Protein AF-A0A356L8B5-F1 (afdb_monomer)

Sequence (126 aa):
MQNCFIRARKGSYLLAAWRQMILNFWTREPREFDYFMHQLMFKSLVEHDPVAKKYFDAMPHIDQAPTHALWWSVANEPYTKKLFKEYTSGAFFQKTTYNSPWAKNPIPGSIADEMINHMYKTKTKK

Radius of gyration: 19.35 Å; Cα contacts (8 Å, |Δi|>4): 105; chains: 1; bounding box: 39×33×52 Å

Structure (mmCIF, N/CA/C/O backbone):
data_AF-A0A356L8B5-F1
#
_entry.id   AF-A0A356L8B5-F1
#
loop_
_atom_site.group_PDB
_atom_site.id
_atom_site.type_symbol
_atom_site.label_atom_id
_atom_site.label_alt_id
_atom_site.label_comp_id
_atom_site.label_asym_id
_atom_site.label_entity_id
_atom_site.label_seq_id
_atom_site.pdbx_PDB_ins_code
_atom_site.Cartn_x
_atom_site.Cartn_y
_atom_site.Cartn_z
_atom_site.occupancy
_atom_site.B_iso_or_equiv
_atom_site.auth_seq_id
_atom_site.auth_comp_id
_atom_site.auth_asym_id
_atom_site.auth_atom_id
_atom_site.pdbx_PDB_model_num
ATOM 1 N N . MET A 1 1 ? 0.488 -7.498 11.379 1.00 68.19 1 MET A N 1
ATOM 2 C CA . MET A 1 1 ? -0.628 -6.628 10.950 1.00 68.19 1 MET A CA 1
ATOM 3 C C . MET A 1 1 ? -0.029 -5.357 10.367 1.00 68.19 1 MET A C 1
ATOM 5 O O . MET A 1 1 ? 0.715 -4.699 11.077 1.00 68.19 1 MET A O 1
ATOM 9 N N . GLN A 1 2 ? -0.272 -5.052 9.089 1.00 65.69 2 GLN A N 1
ATOM 10 C CA . GLN A 1 2 ? 0.140 -3.785 8.468 1.00 65.69 2 GLN A CA 1
ATOM 11 C C . GLN A 1 2 ? -1.112 -2.970 8.141 1.00 65.69 2 GLN A C 1
ATOM 13 O O . GLN A 1 2 ? -2.066 -3.509 7.590 1.00 65.69 2 GLN A O 1
ATOM 18 N N . ASN A 1 3 ? -1.105 -1.682 8.475 1.00 66.81 3 ASN A N 1
ATOM 19 C CA . ASN A 1 3 ? -2.213 -0.745 8.253 1.00 66.81 3 ASN A CA 1
ATOM 20 C C . ASN A 1 3 ? -1.867 0.342 7.225 1.00 66.81 3 ASN A C 1
ATOM 22 O O . ASN A 1 3 ? -2.574 1.340 7.121 1.00 66.81 3 ASN A O 1
ATOM 26 N N . CYS A 1 4 ? -0.794 0.143 6.452 1.00 67.88 4 CYS A N 1
ATOM 27 C CA . CYS A 1 4 ? -0.339 1.094 5.439 1.00 67.88 4 CYS A CA 1
ATOM 28 C C . CYS A 1 4 ? -1.426 1.405 4.397 1.00 67.88 4 CYS A C 1
ATOM 30 O O . CYS A 1 4 ? -1.401 2.470 3.792 1.00 67.88 4 CYS A O 1
ATOM 32 N N . PHE A 1 5 ? -2.390 0.492 4.212 1.00 70.19 5 PHE A N 1
ATOM 33 C CA . PHE A 1 5 ? -3.559 0.695 3.365 1.00 70.19 5 PHE A CA 1
ATOM 34 C C . PHE A 1 5 ? -4.799 0.105 4.029 1.00 70.19 5 PHE A C 1
ATOM 36 O O . PHE A 1 5 ? -4.908 -1.106 4.203 1.00 70.19 5 PHE A O 1
ATOM 43 N N . ILE A 1 6 ? -5.754 0.966 4.371 1.00 72.69 6 ILE A N 1
ATOM 44 C CA . ILE A 1 6 ? -7.086 0.565 4.821 1.00 72.69 6 ILE A CA 1
ATOM 45 C C . ILE A 1 6 ? -8.098 1.239 3.904 1.00 72.69 6 ILE A C 1
ATOM 47 O O . ILE A 1 6 ? -8.212 2.464 3.875 1.00 72.69 6 ILE A O 1
ATOM 51 N N . ARG A 1 7 ? -8.860 0.436 3.157 1.00 74.56 7 ARG A N 1
ATOM 52 C CA . ARG A 1 7 ? -10.034 0.926 2.432 1.00 74.56 7 ARG A CA 1
ATOM 53 C C . ARG A 1 7 ? -11.234 0.892 3.369 1.00 74.56 7 ARG A C 1
ATOM 55 O O . ARG A 1 7 ? -11.564 -0.154 3.914 1.00 74.56 7 ARG A O 1
ATOM 62 N N . ALA A 1 8 ? -11.918 2.019 3.514 1.00 81.06 8 ALA A N 1
ATOM 63 C CA . ALA A 1 8 ? -13.095 2.130 4.365 1.00 81.06 8 ALA A CA 1
ATOM 64 C C . ALA A 1 8 ? -14.148 3.058 3.752 1.00 8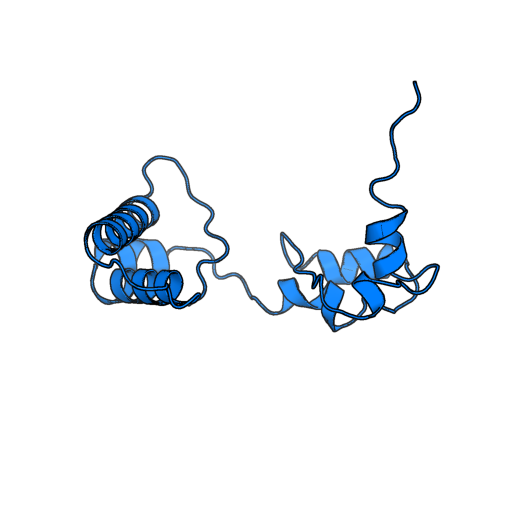1.06 8 ALA A C 1
ATOM 66 O O . ALA A 1 8 ? -13.891 3.765 2.778 1.00 81.06 8 ALA A O 1
ATOM 67 N N . ARG A 1 9 ? -15.345 3.059 4.344 1.00 84.31 9 ARG A N 1
ATOM 68 C CA . ARG A 1 9 ? -16.423 4.010 4.045 1.00 84.31 9 ARG A CA 1
ATOM 69 C C . ARG A 1 9 ? -16.625 4.958 5.229 1.00 84.31 9 ARG A C 1
ATOM 71 O O . ARG A 1 9 ? -16.188 4.667 6.346 1.00 84.31 9 ARG A O 1
ATOM 78 N N . LYS A 1 10 ? -17.315 6.078 4.991 1.00 88.06 10 LYS A N 1
ATOM 79 C CA . LYS A 1 10 ? -17.782 6.968 6.065 1.00 88.06 10 LYS A CA 1
ATOM 80 C C . LYS A 1 10 ? -18.565 6.145 7.097 1.00 88.06 10 LYS A C 1
ATOM 82 O O . LYS A 1 10 ? -19.395 5.327 6.716 1.00 88.06 10 LYS A O 1
ATOM 87 N N . GLY A 1 11 ? -18.272 6.356 8.380 1.00 88.25 11 GLY A N 1
ATOM 88 C CA . GLY A 1 11 ? -18.866 5.584 9.476 1.00 88.25 11 GLY A CA 1
ATOM 89 C C . GLY A 1 11 ? -18.138 4.279 9.821 1.00 88.25 11 GLY A C 1
ATOM 90 O O . GLY A 1 11 ? -18.630 3.530 10.656 1.00 88.25 11 GLY A O 1
ATOM 91 N N . SER A 1 12 ? -16.972 3.992 9.224 1.00 91.38 12 SER A N 1
ATOM 92 C CA . SER A 1 12 ? -16.140 2.855 9.645 1.00 91.38 12 SER A CA 1
ATOM 93 C C . SER A 1 12 ? -15.697 3.011 11.098 1.00 91.38 12 SER A C 1
ATOM 95 O O . SER A 1 12 ? -14.889 3.886 11.418 1.00 91.38 12 SER A O 1
ATOM 97 N N . TYR A 1 13 ? -16.208 2.130 11.958 1.00 93.62 13 TYR A N 1
ATOM 98 C CA . TYR A 1 13 ? -15.852 2.088 13.372 1.00 93.62 13 TYR A CA 1
ATOM 99 C C . TYR A 1 13 ? -14.346 1.897 13.564 1.00 93.62 13 TYR A C 1
ATOM 101 O O . TYR A 1 13 ? -13.707 2.676 14.264 1.00 93.62 13 TYR A O 1
ATOM 109 N N . LEU A 1 14 ? -13.771 0.907 12.874 1.00 91.56 14 LEU A N 1
ATOM 110 C CA . LEU A 1 14 ? -12.364 0.538 13.001 1.00 91.56 14 LEU A CA 1
ATOM 111 C C . LEU A 1 14 ? -11.424 1.717 12.698 1.00 91.56 14 LEU A C 1
ATOM 113 O O . LEU A 1 14 ? -10.492 1.973 13.456 1.00 91.56 14 LEU A O 1
ATOM 117 N N . LEU A 1 15 ? -11.695 2.482 11.631 1.00 91.69 15 LEU A N 1
ATOM 118 C CA . LEU A 1 15 ? -10.905 3.681 11.326 1.00 91.69 15 LEU A CA 1
ATOM 119 C C . LEU A 1 15 ? -11.145 4.816 12.322 1.00 91.69 15 LEU A C 1
ATOM 121 O O . LEU A 1 15 ? -10.201 5.528 12.656 1.00 91.69 15 LEU A O 1
ATOM 125 N N . ALA A 1 16 ? -12.384 5.015 12.774 1.00 93.81 16 ALA A N 1
ATOM 126 C CA . ALA A 1 16 ? -12.700 6.071 13.731 1.00 93.81 16 ALA A CA 1
ATOM 127 C C . ALA A 1 16 ? -11.999 5.831 15.077 1.00 93.81 16 ALA A C 1
ATOM 129 O O . ALA A 1 16 ? -11.354 6.741 15.599 1.00 93.81 16 ALA A O 1
ATOM 130 N N . ALA A 1 17 ? -12.060 4.600 15.588 1.00 95.00 17 ALA A N 1
ATOM 131 C CA . ALA A 1 17 ? -11.400 4.192 16.821 1.00 95.00 17 ALA A CA 1
ATOM 132 C C . ALA A 1 17 ? -9.872 4.291 16.703 1.00 95.00 17 ALA A C 1
ATOM 134 O O . ALA A 1 17 ? -9.223 4.886 17.563 1.00 95.00 17 ALA A O 1
ATOM 135 N N . TRP A 1 18 ? -9.292 3.816 15.594 1.00 93.69 18 TRP A N 1
ATOM 136 C CA . TRP A 1 18 ? -7.849 3.927 15.368 1.00 93.69 18 TRP A CA 1
ATOM 137 C C . TRP A 1 18 ? -7.383 5.382 15.265 1.00 93.69 18 TRP A C 1
ATOM 139 O O . TRP A 1 18 ? -6.398 5.764 15.898 1.00 93.69 18 TRP A O 1
ATOM 149 N N . ARG A 1 19 ? -8.126 6.229 14.540 1.00 92.06 19 ARG A N 1
ATOM 150 C CA . ARG A 1 19 ? -7.864 7.673 14.477 1.00 92.06 19 ARG A CA 1
ATOM 151 C C . ARG A 1 19 ? -7.914 8.304 15.865 1.00 92.06 19 ARG A C 1
ATOM 153 O O . ARG A 1 19 ? -7.039 9.099 16.191 1.00 92.06 19 ARG A O 1
ATOM 160 N N . GLN A 1 20 ? -8.920 7.973 16.674 1.00 94.06 20 GLN A N 1
ATOM 161 C CA . GLN A 1 20 ? -9.033 8.509 18.029 1.00 94.06 20 GLN A CA 1
ATOM 162 C C . GLN A 1 20 ? -7.850 8.078 18.902 1.00 94.06 20 GLN A C 1
ATOM 164 O O . GLN A 1 20 ? -7.312 8.900 19.638 1.00 94.06 20 GLN A O 1
ATOM 169 N N . MET A 1 21 ? -7.406 6.826 18.783 1.00 93.12 21 MET A N 1
ATOM 170 C CA . MET A 1 21 ? -6.235 6.318 19.498 1.00 93.12 21 MET A CA 1
ATOM 171 C C . MET A 1 21 ? -4.958 7.073 19.111 1.00 93.12 21 MET A C 1
ATOM 173 O O . MET A 1 21 ? -4.234 7.524 19.994 1.00 93.12 21 MET A O 1
ATOM 177 N N . ILE A 1 22 ? -4.731 7.292 17.810 1.00 90.75 22 ILE A N 1
ATOM 178 C CA . ILE A 1 22 ? -3.609 8.099 17.309 1.00 90.75 22 ILE A CA 1
ATOM 179 C C . ILE A 1 22 ? -3.660 9.520 17.889 1.00 90.75 22 ILE A C 1
ATOM 181 O O . ILE A 1 22 ? -2.661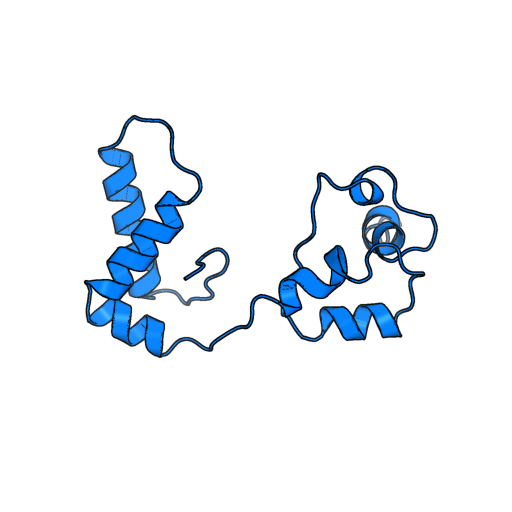 10.013 18.402 1.00 90.75 22 ILE A O 1
ATOM 185 N N . LEU A 1 23 ? -4.818 10.185 17.847 1.00 91.31 23 LEU A N 1
ATOM 186 C CA . LEU A 1 23 ? -4.964 11.548 18.373 1.00 91.31 23 LEU A CA 1
ATOM 187 C C . LEU A 1 23 ? -4.756 11.618 19.894 1.00 91.31 23 LEU A C 1
ATOM 189 O O . LEU A 1 23 ? -4.113 12.541 20.393 1.00 91.31 23 LEU A O 1
ATOM 193 N N . ASN A 1 24 ? -5.259 10.633 20.637 1.00 91.12 24 ASN A N 1
ATOM 194 C CA . ASN A 1 24 ? -5.057 10.547 22.083 1.00 91.12 24 ASN A CA 1
ATOM 195 C C . ASN A 1 24 ? -3.581 10.336 22.437 1.00 91.12 24 ASN A C 1
ATOM 197 O O . ASN A 1 24 ? -3.108 10.889 23.424 1.00 91.12 24 ASN A O 1
ATOM 201 N N . PHE A 1 25 ? -2.860 9.553 21.635 1.00 88.25 25 PHE A N 1
ATOM 202 C CA . PHE A 1 25 ? -1.425 9.362 21.798 1.00 88.25 25 PHE A CA 1
ATOM 203 C C . PHE A 1 25 ? -0.672 10.680 21.573 1.00 88.25 25 PHE A C 1
ATOM 205 O O . PHE A 1 25 ? 0.039 11.139 22.460 1.00 88.25 25 PHE A O 1
ATOM 212 N N . TRP A 1 26 ? -0.911 11.357 20.447 1.00 84.38 26 TRP A N 1
ATOM 213 C CA . TRP A 1 26 ? -0.216 12.606 20.105 1.00 84.38 26 TRP A CA 1
ATOM 214 C C . TRP A 1 26 ? -0.507 13.779 21.036 1.00 84.38 26 TRP A C 1
ATOM 216 O O . TRP A 1 26 ? 0.335 14.651 21.208 1.00 84.38 26 TRP A O 1
ATOM 226 N N . THR A 1 27 ? -1.684 13.814 21.657 1.00 87.56 27 THR A N 1
ATOM 227 C CA . THR A 1 27 ? -1.994 14.846 22.658 1.00 87.56 27 THR A CA 1
ATOM 228 C C . THR A 1 27 ? -1.245 14.642 23.978 1.00 87.56 27 THR A C 1
ATOM 230 O O . THR A 1 27 ? -1.259 15.540 24.816 1.00 87.56 27 THR A O 1
ATOM 233 N N . ARG A 1 28 ? -0.610 13.480 24.190 1.00 85.62 28 ARG A N 1
ATOM 234 C CA . ARG A 1 28 ? -0.011 13.080 25.475 1.00 85.62 28 ARG A CA 1
ATOM 235 C C . ARG A 1 28 ? 1.458 12.663 25.390 1.00 85.62 28 ARG A C 1
ATOM 237 O O . ARG A 1 28 ? 2.116 12.641 26.423 1.00 85.62 28 ARG A O 1
ATOM 244 N N . GLU A 1 29 ? 1.966 12.335 24.204 1.00 83.69 29 GLU A N 1
ATOM 245 C CA . GLU A 1 29 ? 3.342 11.885 23.986 1.00 83.69 29 GLU A CA 1
ATOM 246 C C . GLU A 1 29 ? 4.141 12.940 23.201 1.00 83.69 29 GLU A C 1
ATOM 248 O O . GLU A 1 29 ? 3.960 13.062 21.988 1.00 83.69 29 GLU A O 1
ATOM 253 N N . PRO A 1 30 ? 5.013 13.717 23.870 1.00 77.25 30 PRO A N 1
ATOM 254 C CA . PRO A 1 30 ? 5.806 14.758 23.222 1.00 77.25 30 PRO A CA 1
ATOM 255 C C . PRO A 1 30 ? 7.100 14.244 22.562 1.00 77.25 30 PRO A C 1
ATOM 257 O O . PRO A 1 30 ? 7.815 15.042 21.958 1.00 77.25 30 PRO A O 1
ATOM 260 N N . ARG A 1 31 ? 7.457 12.958 22.705 1.00 78.06 31 ARG A N 1
ATOM 261 C CA . ARG A 1 31 ? 8.726 12.408 22.193 1.00 78.06 31 ARG A CA 1
ATOM 262 C C . ARG A 1 31 ? 8.676 12.041 20.710 1.00 78.06 31 ARG A C 1
ATOM 264 O O . ARG A 1 31 ? 7.612 11.860 20.120 1.00 78.06 31 ARG A O 1
ATOM 271 N N . GLU A 1 32 ? 9.870 11.894 20.128 1.00 65.56 32 GLU A N 1
ATOM 272 C CA . GLU A 1 32 ? 10.048 11.392 18.766 1.00 65.56 32 GLU A CA 1
ATOM 273 C C . GLU A 1 32 ? 9.375 10.028 18.573 1.00 65.56 32 GLU A C 1
ATOM 275 O O . GLU A 1 32 ? 9.407 9.139 19.427 1.00 65.56 32 GLU A O 1
ATOM 280 N N . PHE A 1 33 ? 8.725 9.899 17.423 1.00 71.38 33 PHE A N 1
ATOM 281 C CA . PHE A 1 33 ? 7.829 8.805 17.098 1.00 71.38 33 PHE A CA 1
ATOM 282 C C . PHE A 1 33 ? 8.598 7.638 16.487 1.00 71.38 33 PHE A C 1
ATOM 284 O O . PHE A 1 33 ? 9.222 7.788 15.435 1.00 71.38 33 PHE A O 1
ATOM 291 N N . ASP A 1 34 ? 8.485 6.452 17.089 1.00 74.56 34 ASP A N 1
ATOM 292 C CA . ASP A 1 34 ? 8.825 5.220 16.382 1.00 74.56 34 ASP A CA 1
ATOM 293 C C . ASP A 1 34 ? 7.902 5.107 15.165 1.00 74.56 34 ASP A C 1
ATOM 295 O O . ASP A 1 34 ? 6.674 5.079 15.302 1.00 74.56 34 ASP A O 1
ATOM 299 N N . TYR A 1 35 ? 8.496 5.035 13.973 1.00 73.12 35 TYR A N 1
ATOM 300 C CA . TYR A 1 35 ? 7.790 4.935 12.700 1.00 73.12 35 TYR A CA 1
ATOM 301 C C . TYR A 1 35 ? 6.670 3.883 12.727 1.00 73.12 35 TYR A C 1
ATOM 303 O O . TYR A 1 35 ? 5.614 4.103 12.133 1.00 73.12 35 TYR A O 1
ATOM 311 N N . PHE A 1 36 ? 6.841 2.775 13.455 1.00 83.56 36 PHE A N 1
ATOM 312 C CA . PHE A 1 36 ? 5.868 1.684 13.525 1.00 83.56 36 PHE A CA 1
ATOM 313 C C . PHE A 1 36 ? 4.801 1.836 14.614 1.00 83.56 36 PHE A C 1
ATOM 315 O O . PHE A 1 36 ? 3.882 1.017 14.685 1.00 83.56 36 PHE A O 1
ATOM 322 N N . MET A 1 37 ? 4.834 2.893 15.426 1.00 86.38 37 MET A N 1
ATOM 323 C CA . MET A 1 37 ? 3.898 3.065 16.541 1.00 86.38 37 MET A CA 1
ATOM 324 C C . MET A 1 37 ? 2.432 3.086 16.080 1.00 86.38 37 MET A C 1
ATOM 326 O O . MET A 1 37 ? 1.562 2.505 16.724 1.00 86.38 37 MET A O 1
ATOM 330 N N . HIS A 1 38 ? 2.135 3.650 14.905 1.00 85.81 38 HIS A N 1
ATOM 331 C CA . HIS A 1 38 ? 0.783 3.609 14.336 1.00 85.81 38 HIS A CA 1
ATOM 332 C C . HIS A 1 38 ? 0.296 2.181 14.029 1.00 85.81 38 HIS A C 1
ATOM 334 O O . HIS A 1 38 ? -0.900 1.911 14.156 1.00 85.81 38 HIS A O 1
ATOM 340 N N . GLN A 1 39 ? 1.194 1.265 13.645 1.00 88.94 39 GLN A N 1
ATOM 341 C CA . GLN A 1 39 ? 0.897 -0.159 13.430 1.00 88.94 39 GLN A CA 1
ATOM 342 C C . GLN A 1 39 ? 0.661 -0.883 14.750 1.00 88.94 39 GLN A C 1
ATOM 344 O O . GLN A 1 39 ? -0.284 -1.664 14.854 1.00 88.94 39 GLN A O 1
ATOM 349 N N . LEU A 1 40 ? 1.473 -0.585 15.76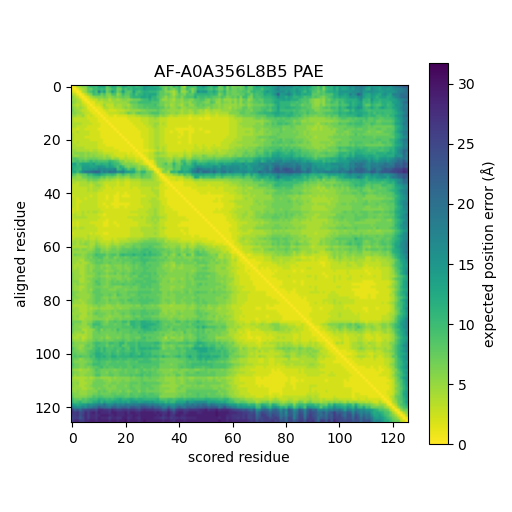6 1.00 90.69 40 LEU A N 1
ATOM 350 C CA . LEU A 1 40 ? 1.321 -1.153 17.104 1.00 90.69 40 LEU A CA 1
ATOM 351 C C . LEU A 1 40 ? 0.010 -0.709 17.759 1.00 90.69 40 LEU A C 1
ATOM 353 O O . LEU A 1 40 ? -0.708 -1.543 18.302 1.00 90.69 40 LEU A O 1
ATOM 357 N N . MET A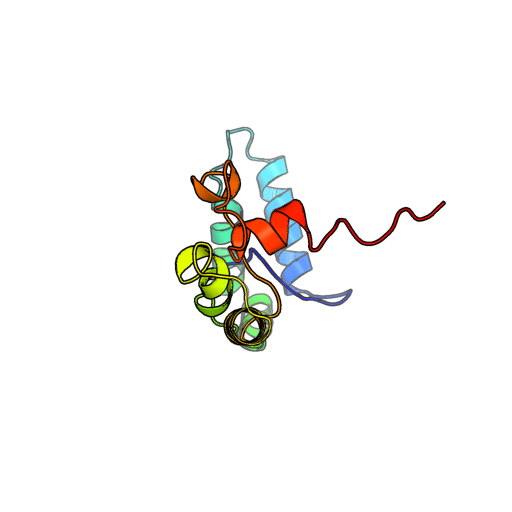 1 41 ? -0.358 0.568 17.628 1.00 91.38 41 MET A N 1
ATOM 358 C CA . MET A 1 41 ? -1.648 1.081 18.099 1.00 91.38 41 MET A CA 1
ATOM 359 C C . MET A 1 41 ? -2.823 0.396 17.397 1.00 91.38 41 MET A C 1
ATOM 361 O O . MET A 1 41 ? -3.776 -0.016 18.049 1.00 91.38 41 MET A O 1
ATOM 365 N N . PHE A 1 42 ? -2.752 0.216 16.076 1.00 93.06 42 PHE A N 1
ATOM 366 C CA . PHE A 1 42 ? -3.804 -0.489 15.342 1.00 93.06 42 PHE A CA 1
ATOM 367 C C . PHE A 1 42 ? -3.934 -1.954 15.774 1.00 93.06 42 PHE A C 1
ATOM 369 O O . PHE A 1 42 ? -5.044 -2.432 15.989 1.00 93.06 42 PHE A O 1
ATOM 376 N N . LYS A 1 43 ? -2.800 -2.644 15.955 1.00 93.69 43 LYS A N 1
ATOM 377 C CA . LYS A 1 43 ? -2.762 -4.010 16.485 1.00 93.69 43 LYS A CA 1
ATOM 378 C C . LYS A 1 43 ? -3.406 -4.077 17.870 1.00 93.69 43 LYS A C 1
ATOM 380 O O . LYS A 1 43 ? -4.307 -4.880 18.068 1.00 93.69 43 LYS A O 1
ATOM 385 N N . SER A 1 44 ? -2.997 -3.195 18.780 1.00 94.50 44 SER A N 1
ATOM 386 C CA . SER A 1 44 ? -3.539 -3.119 20.138 1.00 94.50 44 SER A CA 1
ATOM 387 C C . SER A 1 44 ? -5.052 -2.870 20.136 1.00 94.50 44 SER A C 1
ATOM 389 O O . SER A 1 44 ? -5.785 -3.568 20.830 1.00 94.50 44 SER A O 1
ATOM 391 N N . LEU A 1 45 ? -5.545 -1.958 19.292 1.00 95.69 45 LEU A N 1
ATOM 392 C CA . LEU A 1 45 ? -6.981 -1.736 19.124 1.00 95.69 45 LEU A CA 1
ATOM 393 C C . LEU A 1 45 ? -7.705 -3.017 18.687 1.00 95.69 45 LEU A C 1
ATOM 395 O O . LEU A 1 45 ? -8.695 -3.398 19.298 1.00 95.69 45 LEU A O 1
ATOM 399 N N . VAL A 1 46 ? -7.219 -3.696 17.647 1.00 95.19 46 VAL A N 1
ATOM 400 C CA . VAL A 1 46 ? -7.853 -4.922 17.134 1.00 95.19 46 VAL A CA 1
ATOM 401 C C . VAL A 1 46 ? -7.792 -6.072 18.147 1.00 95.19 46 VAL A C 1
ATOM 403 O O . VAL A 1 46 ? -8.702 -6.893 18.186 1.00 95.19 46 VAL A O 1
ATOM 406 N N . GLU A 1 47 ? -6.746 -6.152 18.968 1.00 96.50 47 GLU A N 1
ATOM 407 C CA . GLU A 1 47 ? -6.586 -7.215 19.968 1.00 96.50 47 GLU A CA 1
ATOM 408 C C . GLU A 1 47 ? -7.448 -7.003 21.221 1.00 96.50 47 GLU A C 1
ATOM 410 O O . GLU A 1 47 ? -7.838 -7.984 21.856 1.00 96.50 47 GLU A O 1
ATOM 415 N N . HIS A 1 48 ? -7.775 -5.754 21.567 1.00 96.81 48 HIS A N 1
ATOM 416 C CA . HIS A 1 48 ? -8.438 -5.422 22.834 1.00 96.81 48 HIS A CA 1
ATOM 417 C C . HIS A 1 48 ? -9.841 -4.811 22.701 1.00 96.81 48 HIS A C 1
ATOM 419 O O . HIS A 1 48 ? -10.556 -4.737 23.698 1.00 96.81 48 HIS A O 1
ATOM 425 N N . ASP A 1 49 ? -10.268 -4.411 21.502 1.00 97.38 49 ASP A N 1
ATOM 426 C CA . ASP A 1 49 ? -11.622 -3.922 21.237 1.00 97.38 49 ASP A CA 1
ATOM 427 C C . ASP A 1 49 ? -12.420 -4.970 20.433 1.00 97.38 49 ASP A C 1
ATOM 429 O O . ASP A 1 49 ? -12.136 -5.201 19.252 1.00 97.38 49 ASP A O 1
ATOM 433 N N . PRO A 1 50 ? -13.445 -5.613 21.032 1.00 96.75 50 PRO A N 1
ATOM 434 C CA . PRO A 1 50 ? -14.227 -6.651 20.360 1.00 96.75 50 PRO A CA 1
ATOM 435 C C . PRO A 1 50 ? -14.939 -6.175 19.088 1.00 96.75 50 PRO A C 1
ATOM 437 O O . PRO A 1 50 ? -15.129 -6.953 18.149 1.00 96.75 50 PRO A O 1
ATOM 440 N N . VAL A 1 51 ? -15.340 -4.902 19.033 1.00 96.06 51 VAL A N 1
ATOM 441 C CA . VAL A 1 51 ? -16.013 -4.320 17.868 1.00 96.06 51 VAL A CA 1
ATOM 442 C C . VAL A 1 51 ? -14.993 -4.085 16.758 1.00 96.06 51 VAL A C 1
ATOM 444 O O . VAL A 1 51 ? -15.249 -4.438 15.604 1.00 96.06 51 VAL A O 1
ATOM 447 N N . ALA A 1 52 ? -13.815 -3.556 17.098 1.00 95.06 52 ALA A N 1
ATOM 448 C CA . ALA A 1 52 ? -12.710 -3.411 16.157 1.00 95.06 52 ALA A CA 1
ATOM 449 C C . ALA A 1 52 ? -12.274 -4.770 15.595 1.00 95.06 52 ALA A C 1
ATOM 451 O O . ALA A 1 52 ? -12.150 -4.905 14.376 1.00 95.06 52 ALA A O 1
ATOM 452 N N . LYS A 1 53 ? -12.132 -5.786 16.459 1.00 95.50 53 LYS A N 1
ATOM 453 C CA . LYS A 1 53 ? -11.806 -7.161 16.068 1.00 95.50 53 LYS A CA 1
ATOM 454 C C . LYS A 1 53 ? -12.802 -7.721 15.062 1.00 95.50 53 LYS A C 1
ATOM 456 O O . LYS A 1 53 ? -12.401 -8.164 13.991 1.00 95.50 53 LYS A O 1
ATOM 461 N N . LYS A 1 54 ? -14.099 -7.636 15.372 1.00 95.31 54 LYS A N 1
ATOM 462 C CA . LYS A 1 54 ? -15.173 -8.101 14.484 1.00 95.31 54 LYS A CA 1
ATOM 463 C C . LYS A 1 54 ? -15.059 -7.491 13.086 1.00 95.31 54 LYS A C 1
ATOM 465 O O . LYS A 1 54 ? -15.214 -8.197 12.094 1.00 95.31 54 LYS A O 1
ATOM 470 N N . TYR A 1 55 ? -14.825 -6.181 12.998 1.00 92.38 55 TYR A N 1
ATOM 471 C CA . TYR A 1 55 ? -14.711 -5.513 11.701 1.00 92.38 55 TYR A CA 1
ATOM 472 C C . TYR A 1 55 ? -13.411 -5.845 10.978 1.00 92.38 55 TYR A C 1
ATOM 474 O O . TYR A 1 55 ? -13.439 -5.980 9.759 1.00 92.38 55 TYR A O 1
ATOM 482 N N . PHE A 1 56 ? -12.301 -5.984 11.702 1.00 91.69 56 PHE A N 1
ATOM 483 C CA . PHE A 1 56 ? -11.021 -6.372 11.121 1.00 91.69 56 PHE A CA 1
ATOM 484 C C . PHE A 1 56 ? -11.069 -7.793 10.547 1.00 91.69 56 PHE A C 1
ATOM 486 O O . PHE A 1 56 ? -10.675 -7.993 9.402 1.00 91.69 56 PHE A O 1
ATOM 493 N N . ASP A 1 57 ? -11.630 -8.752 11.287 1.00 91.56 57 ASP A N 1
ATOM 494 C CA . ASP A 1 57 ? -11.766 -10.146 10.846 1.00 91.56 57 ASP A CA 1
ATOM 495 C C . ASP A 1 57 ? -12.683 -10.281 9.610 1.00 91.56 57 ASP A C 1
ATOM 497 O O . ASP A 1 57 ? -12.547 -11.220 8.829 1.00 91.56 57 ASP A O 1
ATOM 501 N N . ALA A 1 58 ? -13.600 -9.329 9.400 1.00 90.00 58 ALA A N 1
ATOM 502 C CA . ALA A 1 58 ? -14.467 -9.269 8.222 1.00 90.00 58 ALA A CA 1
ATOM 503 C C . ALA A 1 58 ? -13.818 -8.584 6.999 1.00 90.00 58 ALA A C 1
ATOM 505 O O . ALA A 1 58 ? -14.424 -8.549 5.923 1.00 90.00 58 ALA A O 1
ATOM 506 N N . MET A 1 59 ? -12.624 -7.994 7.137 1.00 86.12 59 MET A N 1
ATOM 507 C CA . MET A 1 59 ? -11.930 -7.371 6.010 1.00 86.12 59 MET A CA 1
ATOM 508 C C . MET A 1 59 ? -11.377 -8.440 5.056 1.00 86.12 59 MET A C 1
ATOM 510 O O . MET A 1 59 ? -10.825 -9.441 5.512 1.00 86.12 59 MET A O 1
ATOM 514 N N . PRO A 1 60 ? -11.443 -8.221 3.729 1.00 83.81 60 PRO A N 1
ATOM 515 C CA . PRO A 1 60 ? -10.759 -9.086 2.780 1.00 83.81 60 PRO A CA 1
ATOM 516 C C . PRO A 1 60 ? -9.265 -9.152 3.093 1.00 83.81 60 PRO A C 1
ATOM 518 O O . PRO A 1 60 ? -8.605 -8.116 3.231 1.00 83.81 60 PRO A O 1
ATOM 521 N N . HIS A 1 61 ? -8.734 -10.368 3.176 1.00 81.88 61 HIS A N 1
ATOM 522 C CA . HIS A 1 61 ? -7.298 -10.569 3.264 1.00 81.88 61 HIS A CA 1
ATOM 523 C C . HIS A 1 61 ? -6.640 -10.141 1.948 1.00 81.88 61 HIS A C 1
ATOM 525 O O . HIS A 1 61 ? -7.124 -10.480 0.868 1.00 81.88 61 HIS A O 1
ATOM 531 N N . ILE A 1 62 ? -5.548 -9.382 2.041 1.00 78.31 62 ILE A N 1
ATOM 532 C CA . ILE A 1 62 ? -4.749 -8.969 0.887 1.00 78.31 62 ILE A CA 1
ATOM 533 C C . ILE A 1 62 ? -3.301 -9.341 1.168 1.00 78.31 62 ILE A C 1
ATOM 535 O O . ILE A 1 62 ? -2.698 -8.837 2.1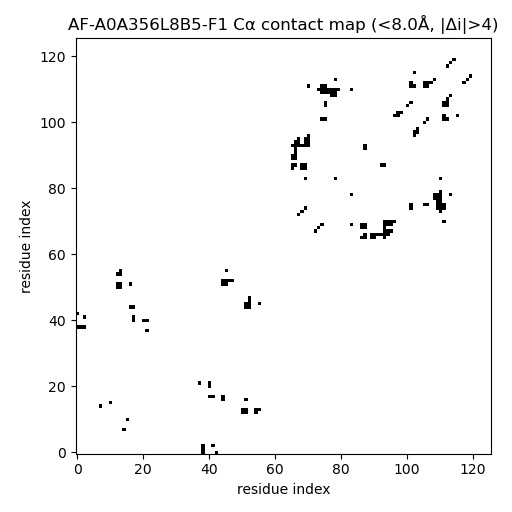22 1.00 78.31 62 ILE A O 1
ATOM 539 N N . ASP A 1 63 ? -2.746 -10.188 0.305 1.00 81.88 63 ASP A N 1
ATOM 540 C CA . ASP A 1 63 ? -1.349 -10.583 0.378 1.00 81.88 63 ASP A CA 1
ATOM 541 C C . ASP A 1 63 ? -0.423 -9.397 0.107 1.00 81.88 63 ASP A C 1
ATOM 543 O O . ASP A 1 63 ? -0.607 -8.611 -0.825 1.00 81.88 63 ASP A O 1
ATOM 547 N N . GLN A 1 64 ? 0.623 -9.281 0.923 1.00 80.31 64 GLN A N 1
ATOM 548 C CA . GLN A 1 64 ? 1.614 -8.215 0.772 1.00 80.31 64 GLN A CA 1
ATOM 549 C C . GLN A 1 64 ? 2.619 -8.515 -0.340 1.00 80.31 64 GLN A C 1
ATOM 551 O O . GLN A 1 64 ? 3.056 -7.586 -1.018 1.00 80.31 64 GLN A O 1
ATOM 556 N N . ALA A 1 65 ? 2.992 -9.783 -0.545 1.00 84.75 65 ALA A N 1
ATOM 557 C CA . ALA A 1 65 ? 4.039 -10.157 -1.499 1.00 84.75 65 ALA A CA 1
ATOM 558 C C . ALA A 1 65 ? 3.776 -9.635 -2.931 1.00 84.75 65 ALA A C 1
ATOM 560 O O . ALA A 1 65 ? 4.683 -9.021 -3.500 1.00 84.75 65 ALA A O 1
ATOM 561 N N . PRO A 1 66 ? 2.545 -9.721 -3.482 1.00 86.94 66 PRO A N 1
ATOM 562 C CA . PRO A 1 66 ? 2.233 -9.156 -4.796 1.00 86.94 66 PRO A CA 1
ATOM 563 C C . PRO A 1 66 ? 2.430 -7.637 -4.905 1.00 86.94 66 PRO A C 1
ATOM 565 O O . PRO A 1 66 ? 2.678 -7.141 -5.998 1.00 86.94 66 PRO A O 1
ATOM 568 N N . THR A 1 67 ? 2.361 -6.889 -3.795 1.00 87.75 67 THR A N 1
ATOM 569 C CA . THR A 1 67 ? 2.584 -5.427 -3.798 1.00 87.75 67 THR A CA 1
ATOM 570 C C . THR A 1 67 ? 4.060 -5.049 -3.946 1.00 87.75 67 THR A C 1
ATOM 572 O O . THR A 1 67 ? 4.362 -3.903 -4.258 1.00 87.75 67 THR A O 1
ATOM 575 N N . HIS A 1 68 ? 4.985 -5.982 -3.701 1.00 89.12 68 HIS A N 1
ATOM 576 C CA . HIS A 1 68 ? 6.432 -5.774 -3.827 1.00 89.12 68 HIS A CA 1
ATOM 577 C C . HIS A 1 68 ? 7.012 -6.409 -5.103 1.00 89.12 68 HIS A C 1
ATOM 579 O O . HIS A 1 68 ? 8.131 -6.089 -5.500 1.00 89.12 68 HIS A O 1
ATOM 585 N N . ALA A 1 69 ? 6.274 -7.303 -5.760 1.00 91.62 69 ALA A N 1
ATOM 586 C CA . ALA A 1 69 ? 6.802 -8.124 -6.845 1.00 91.62 69 ALA A CA 1
ATOM 587 C C . ALA A 1 69 ? 7.360 -7.285 -8.010 1.00 91.62 69 ALA A C 1
ATOM 589 O O . ALA A 1 69 ? 8.464 -7.546 -8.479 1.00 91.62 69 ALA A O 1
ATOM 590 N N . LEU A 1 70 ? 6.660 -6.227 -8.434 1.00 92.88 70 LEU A N 1
ATOM 591 C CA . LEU A 1 70 ? 7.114 -5.398 -9.555 1.00 92.88 70 LEU A CA 1
ATOM 592 C C . LEU A 1 70 ? 8.513 -4.807 -9.316 1.00 92.88 70 LEU A C 1
ATOM 594 O O . LEU A 1 70 ? 9.379 -4.879 -10.186 1.00 92.88 70 LEU A O 1
ATOM 598 N N . TRP A 1 71 ? 8.743 -4.226 -8.137 1.00 93.69 71 TRP A N 1
ATOM 599 C CA . TRP A 1 71 ? 9.964 -3.463 -7.890 1.00 93.69 71 TRP A CA 1
ATOM 600 C C . TRP A 1 71 ? 11.148 -4.320 -7.438 1.00 93.69 71 TRP A C 1
ATOM 602 O O . TRP A 1 71 ? 12.292 -4.016 -7.768 1.00 93.69 71 TRP A O 1
ATOM 612 N N . TRP A 1 72 ? 10.890 -5.385 -6.678 1.00 92.12 72 TRP A N 1
ATOM 613 C CA . TRP A 1 72 ? 11.952 -6.238 -6.139 1.00 92.12 72 TRP A CA 1
ATOM 614 C C . TRP A 1 72 ? 12.271 -7.449 -7.015 1.00 92.12 72 TRP A C 1
ATOM 616 O O . TRP A 1 72 ? 13.349 -8.014 -6.855 1.00 92.12 72 TRP A O 1
ATOM 626 N N . SER A 1 73 ? 11.384 -7.840 -7.935 1.00 93.12 73 SER A N 1
ATOM 627 C CA . SER A 1 73 ? 11.630 -8.987 -8.818 1.00 93.12 73 SER A CA 1
ATOM 628 C C . SER A 1 73 ? 12.032 -8.590 -10.233 1.00 93.12 73 SER A C 1
ATOM 630 O O . SER A 1 73 ? 12.866 -9.273 -10.812 1.00 93.12 73 SER A O 1
ATOM 632 N N . VAL A 1 74 ? 11.453 -7.523 -10.802 1.00 94.81 74 VAL A N 1
ATOM 633 C CA . VAL A 1 74 ? 11.573 -7.254 -12.251 1.00 94.81 74 VAL A CA 1
ATOM 634 C C . VAL A 1 74 ? 11.884 -5.801 -12.619 1.00 94.81 74 VAL A C 1
ATOM 636 O O . VAL A 1 74 ? 11.882 -5.462 -13.796 1.00 94.81 74 VAL A O 1
ATOM 639 N N . ALA A 1 75 ? 12.191 -4.920 -11.661 1.00 94.56 75 ALA A N 1
ATOM 640 C CA . ALA A 1 75 ? 12.410 -3.494 -11.949 1.00 94.56 75 ALA A CA 1
ATOM 641 C C . ALA A 1 75 ? 13.482 -3.226 -13.023 1.00 94.56 75 ALA A C 1
ATOM 643 O O . ALA A 1 75 ? 13.342 -2.287 -13.804 1.00 94.56 75 ALA A O 1
ATOM 644 N N . ASN A 1 76 ? 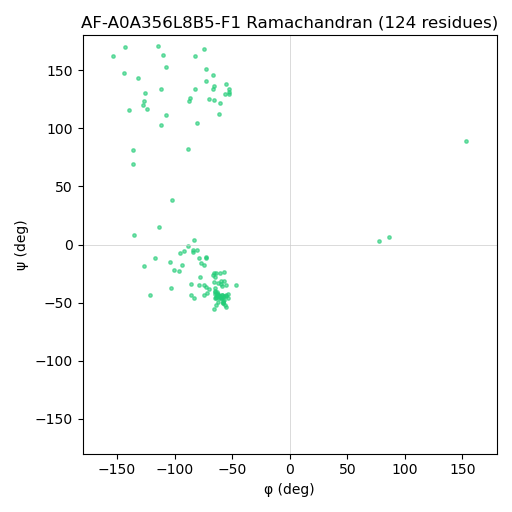14.528 -4.052 -13.067 1.00 95.38 76 ASN A N 1
ATOM 645 C CA . ASN A 1 76 ? 15.647 -3.911 -14.002 1.00 95.38 76 ASN A CA 1
ATOM 646 C C . ASN A 1 76 ? 15.462 -4.704 -15.300 1.00 95.38 76 ASN A C 1
ATOM 648 O O . ASN A 1 76 ? 16.289 -4.584 -16.201 1.00 95.38 76 ASN A O 1
ATOM 652 N N . GLU A 1 77 ? 14.402 -5.504 -15.403 1.00 96.81 77 GLU A N 1
ATOM 653 C CA . GLU A 1 77 ? 14.132 -6.301 -16.595 1.00 96.81 77 GLU A CA 1
ATOM 654 C C . GLU A 1 77 ? 13.661 -5.411 -17.751 1.00 96.81 77 GLU A C 1
ATOM 656 O O . GLU A 1 77 ? 13.018 -4.380 -17.507 1.00 96.81 77 GLU A O 1
ATOM 661 N N . PRO A 1 78 ? 13.926 -5.801 -19.013 1.00 97.31 78 PRO A N 1
ATOM 662 C CA . PRO A 1 78 ? 13.395 -5.108 -20.177 1.00 97.31 78 PRO A CA 1
ATOM 663 C C . PRO A 1 78 ? 11.876 -4.962 -20.099 1.00 97.31 78 PRO A C 1
ATOM 665 O O . PRO A 1 78 ? 11.138 -5.924 -19.856 1.00 97.31 78 PRO A O 1
ATOM 668 N N . TYR A 1 79 ? 11.388 -3.748 -20.337 1.00 96.94 79 TYR A N 1
ATOM 669 C CA . TYR A 1 79 ? 9.964 -3.485 -20.299 1.00 96.94 79 TYR A CA 1
ATOM 670 C C . TYR A 1 79 ? 9.252 -4.233 -21.424 1.00 96.94 79 TYR A C 1
ATOM 672 O O . TYR A 1 79 ? 9.496 -4.036 -22.615 1.00 96.94 79 TYR A O 1
ATOM 680 N N . THR A 1 80 ? 8.270 -5.039 -21.033 1.00 96.44 80 THR A N 1
ATOM 681 C CA . THR A 1 80 ? 7.218 -5.489 -21.936 1.00 96.44 80 THR A CA 1
ATOM 682 C C . THR A 1 80 ? 5.871 -5.284 -21.264 1.00 96.44 80 THR A C 1
ATOM 684 O O . THR A 1 80 ? 5.706 -5.525 -20.065 1.00 96.44 80 THR A O 1
ATOM 687 N N . LYS A 1 81 ? 4.858 -4.900 -22.047 1.00 94.12 81 LYS A N 1
ATOM 688 C CA . LYS A 1 81 ? 3.487 -4.738 -21.537 1.00 94.12 81 LYS A CA 1
ATOM 689 C C . LYS A 1 81 ? 2.955 -6.023 -20.887 1.00 94.12 81 LYS A C 1
ATOM 691 O O . LYS A 1 81 ? 2.161 -5.949 -19.952 1.00 94.12 81 LYS A O 1
ATOM 696 N N . LYS A 1 82 ? 3.389 -7.191 -21.378 1.00 96.38 82 LYS A N 1
ATOM 697 C CA . LYS A 1 82 ? 3.033 -8.502 -20.823 1.00 96.38 82 LYS A CA 1
ATOM 698 C C . LYS A 1 82 ? 3.616 -8.679 -19.419 1.00 96.38 82 LYS A C 1
ATOM 700 O O . LYS A 1 82 ? 2.839 -8.889 -18.494 1.00 96.38 82 LYS A O 1
ATOM 705 N N . LEU A 1 83 ? 4.933 -8.522 -19.267 1.00 94.81 83 LEU A N 1
ATOM 706 C CA . LEU A 1 83 ? 5.633 -8.677 -17.988 1.00 94.81 83 LEU A CA 1
ATOM 707 C C . LEU A 1 83 ? 5.135 -7.664 -16.952 1.00 94.81 83 LEU A C 1
ATOM 709 O O . LEU A 1 83 ? 4.813 -8.016 -15.822 1.00 94.81 83 LEU A O 1
ATOM 713 N N . PHE A 1 84 ? 4.973 -6.407 -17.365 1.00 94.31 84 PHE A N 1
ATOM 714 C CA . PHE A 1 84 ? 4.435 -5.372 -16.492 1.00 94.31 84 PHE A CA 1
ATOM 715 C C . PHE A 1 84 ? 3.027 -5.726 -15.993 1.00 94.31 84 PHE A C 1
ATOM 717 O O . PHE A 1 84 ? 2.741 -5.628 -14.801 1.00 94.31 84 PHE A O 1
ATOM 724 N N . LYS A 1 85 ? 2.136 -6.183 -16.884 1.00 93.62 85 LYS A N 1
ATOM 725 C CA . LYS A 1 85 ? 0.774 -6.585 -16.503 1.00 93.62 85 LYS A CA 1
ATOM 726 C C . LYS A 1 85 ? 0.772 -7.803 -15.581 1.00 93.62 85 LYS A C 1
ATOM 728 O O . LYS A 1 85 ? -0.003 -7.830 -14.633 1.00 93.62 85 LYS A O 1
ATOM 733 N N . GLU A 1 86 ? 1.621 -8.787 -15.847 1.00 94.62 86 GLU A N 1
ATOM 734 C CA . GLU A 1 86 ? 1.766 -9.985 -15.018 1.00 94.62 86 GLU A CA 1
ATOM 735 C C . GLU A 1 86 ? 2.074 -9.607 -13.564 1.00 94.62 86 GLU A C 1
ATOM 737 O O . GLU A 1 86 ? 1.290 -9.927 -12.669 1.00 94.62 86 GLU A O 1
ATOM 742 N N . TYR A 1 87 ? 3.114 -8.798 -13.350 1.00 92.81 87 TYR A N 1
ATOM 743 C CA . TYR A 1 87 ? 3.575 -8.408 -12.015 1.00 92.81 87 TYR A CA 1
ATOM 744 C C . TYR A 1 87 ? 2.717 -7.336 -11.333 1.00 92.81 87 TYR A C 1
ATOM 746 O O . TYR A 1 87 ? 2.801 -7.172 -10.118 1.00 92.81 87 TYR A O 1
ATOM 754 N N . THR A 1 88 ? 1.867 -6.621 -12.076 1.00 91.88 88 THR A N 1
ATOM 755 C CA . THR A 1 88 ? 0.940 -5.632 -11.499 1.00 91.88 88 THR A CA 1
ATOM 756 C C . THR A 1 88 ? -0.464 -6.171 -11.244 1.00 91.88 88 THR A C 1
ATOM 758 O O . THR A 1 88 ? -1.157 -5.640 -10.384 1.00 91.88 88 THR A O 1
ATOM 761 N N . SER A 1 89 ? -0.891 -7.236 -11.928 1.00 90.31 89 SER A N 1
ATOM 762 C CA . SER A 1 89 ? -2.275 -7.734 -11.858 1.00 90.31 89 SER A CA 1
ATOM 763 C C . SER A 1 89 ? -2.687 -8.313 -10.499 1.00 90.31 89 SER A C 1
ATOM 765 O O . SER A 1 89 ? -3.868 -8.281 -10.160 1.00 90.31 89 SER A O 1
ATOM 767 N N . GLY A 1 90 ? -1.727 -8.813 -9.715 1.00 83.50 90 GLY A N 1
ATOM 768 C CA . GLY A 1 90 ? -1.975 -9.440 -8.413 1.00 83.50 90 GLY A CA 1
ATOM 769 C C . GLY A 1 90 ? 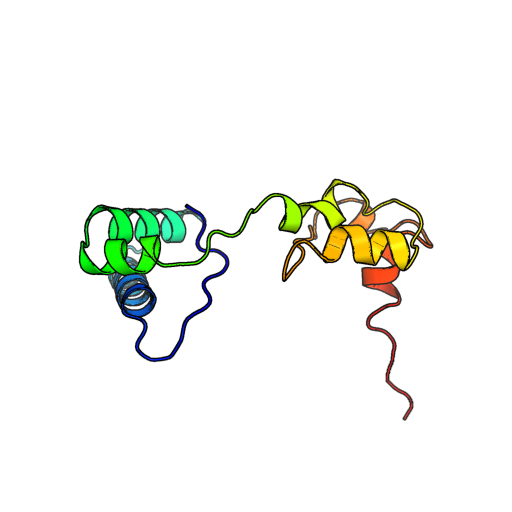-2.178 -8.464 -7.252 1.00 83.50 90 GLY A C 1
ATOM 770 O O . GLY A 1 90 ? -2.470 -8.900 -6.142 1.00 83.50 90 GLY A O 1
ATOM 771 N N . ALA A 1 91 ? -2.023 -7.155 -7.471 1.00 85.31 91 ALA A N 1
ATOM 772 C CA . ALA A 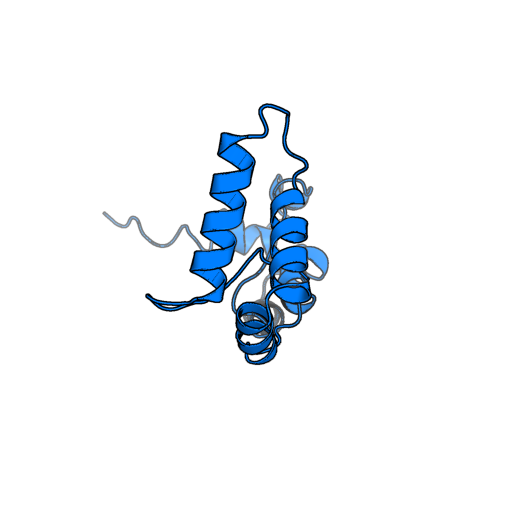1 91 ? -2.240 -6.152 -6.436 1.00 85.31 91 ALA A CA 1
ATOM 773 C C . ALA A 1 91 ? -2.866 -4.874 -6.995 1.00 85.31 91 ALA A C 1
ATOM 775 O O . ALA A 1 91 ? -2.579 -4.439 -8.104 1.00 85.31 91 ALA A O 1
ATOM 776 N N . PHE A 1 92 ? -3.688 -4.215 -6.180 1.00 83.56 92 PHE A N 1
ATOM 777 C CA . PHE A 1 92 ? -4.312 -2.941 -6.552 1.00 83.56 92 PHE A CA 1
ATOM 778 C C . PHE A 1 92 ? -3.326 -1.758 -6.566 1.00 83.56 92 PHE A C 1
ATOM 780 O O . PHE A 1 92 ? -3.675 -0.671 -7.019 1.00 83.56 92 PHE A O 1
ATOM 787 N N . PHE A 1 93 ? -2.115 -1.956 -6.044 1.00 86.19 93 PHE A N 1
ATOM 788 C CA . PHE A 1 93 ? -1.020 -0.994 -6.058 1.00 86.19 93 PHE A CA 1
ATOM 789 C C . PHE A 1 93 ? 0.321 -1.731 -6.005 1.00 86.19 93 PHE A C 1
ATOM 791 O O . PHE A 1 93 ? 0.389 -2.892 -5.602 1.00 86.19 93 PHE A O 1
ATOM 798 N N . GLN A 1 94 ? 1.388 -1.031 -6.381 1.00 89.25 94 GLN A N 1
ATOM 799 C CA . GLN A 1 94 ? 2.754 -1.544 -6.367 1.00 89.25 94 GLN A CA 1
ATOM 800 C C . GLN A 1 94 ? 3.631 -0.601 -5.550 1.00 89.25 94 GLN A C 1
ATOM 802 O O . GLN A 1 94 ? 3.603 0.614 -5.746 1.00 89.25 94 GLN A O 1
ATOM 807 N N . LYS A 1 95 ? 4.393 -1.157 -4.612 1.00 89.00 95 LYS A N 1
ATOM 808 C CA . LYS A 1 95 ? 5.393 -0.428 -3.840 1.00 89.00 95 LYS A CA 1
ATOM 809 C C . LYS A 1 95 ? 6.664 -0.339 -4.667 1.00 89.00 95 LYS A C 1
ATOM 811 O O . LYS A 1 95 ? 7.137 -1.333 -5.208 1.00 89.00 95 LYS A O 1
ATOM 816 N N . THR A 1 96 ? 7.230 0.854 -4.711 1.00 91.00 96 THR A N 1
ATOM 817 C CA . THR A 1 96 ? 8.551 1.125 -5.278 1.00 91.00 96 THR A CA 1
ATOM 818 C C . THR A 1 96 ? 9.492 1.575 -4.159 1.00 91.00 96 THR A C 1
ATOM 820 O O . THR A 1 96 ? 9.049 1.812 -3.032 1.00 91.00 96 THR A O 1
ATOM 823 N N . THR A 1 97 ? 10.797 1.687 -4.424 1.00 88.62 97 THR A N 1
ATOM 824 C CA . THR A 1 97 ? 11.728 2.317 -3.472 1.00 88.62 97 THR A CA 1
ATOM 825 C C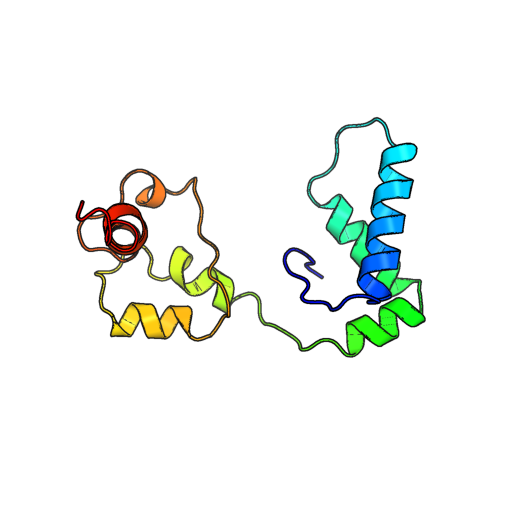 . THR A 1 97 ? 12.537 3.426 -4.122 1.00 88.62 97 THR A C 1
ATOM 827 O O . THR A 1 97 ? 13.266 3.200 -5.085 1.00 88.62 97 THR A O 1
ATOM 830 N N . TYR A 1 98 ? 12.453 4.622 -3.534 1.00 86.25 98 TYR A N 1
ATOM 831 C CA . TYR A 1 98 ? 13.202 5.806 -3.958 1.00 86.25 98 TYR A CA 1
ATOM 832 C C . TYR A 1 98 ? 14.717 5.659 -3.749 1.00 86.25 98 TYR A C 1
ATOM 834 O O . TYR A 1 98 ? 15.507 6.311 -4.427 1.00 86.25 98 TYR A O 1
ATOM 842 N N . ASN A 1 99 ? 15.140 4.805 -2.810 1.00 88.00 99 ASN A N 1
ATOM 843 C CA . ASN A 1 99 ? 16.547 4.634 -2.452 1.00 88.00 99 ASN A CA 1
ATOM 844 C C . ASN A 1 99 ? 17.159 3.366 -3.062 1.00 88.00 99 ASN A C 1
ATOM 846 O O . ASN A 1 99 ? 17.953 2.684 -2.421 1.00 88.00 99 ASN A O 1
ATOM 850 N N . SER A 1 100 ? 16.782 3.039 -4.298 1.00 87.56 100 SER A N 1
ATOM 851 C CA . SER A 1 100 ? 17.431 1.980 -5.079 1.00 87.56 100 SER A CA 1
ATOM 852 C C . SER A 1 100 ? 18.275 2.570 -6.215 1.00 87.56 100 SER A C 1
ATOM 854 O O . SER A 1 100 ? 17.955 3.662 -6.694 1.00 87.56 100 SER A O 1
ATOM 856 N N . PRO A 1 101 ? 19.343 1.883 -6.671 1.00 88.56 101 PRO A N 1
ATOM 857 C CA . PRO A 1 101 ? 20.158 2.351 -7.795 1.00 88.56 101 PRO A CA 1
ATOM 858 C C . PRO A 1 101 ? 19.327 2.660 -9.045 1.00 88.56 101 PRO A C 1
ATOM 860 O O . PRO A 1 101 ? 19.495 3.716 -9.644 1.00 88.56 101 PRO A O 1
ATOM 863 N N . TRP A 1 102 ? 18.362 1.799 -9.366 1.00 87.06 102 TRP A N 1
ATOM 864 C CA . TRP A 1 102 ? 17.472 1.934 -10.521 1.00 87.06 102 TRP A CA 1
ATOM 865 C C . TRP A 1 102 ? 16.326 2.935 -10.334 1.00 87.06 102 TRP A C 1
ATOM 867 O O . TRP A 1 102 ? 15.703 3.320 -11.315 1.00 87.06 102 TRP A O 1
ATOM 877 N N . ALA A 1 103 ? 16.061 3.418 -9.114 1.00 89.69 103 ALA A N 1
ATOM 878 C CA . ALA A 1 103 ? 15.219 4.606 -8.930 1.00 89.69 103 ALA A CA 1
ATOM 879 C C . ALA A 1 103 ? 15.951 5.894 -9.315 1.00 89.69 103 ALA A C 1
ATOM 881 O O . ALA A 1 103 ? 15.330 6.845 -9.778 1.00 89.69 103 ALA A O 1
ATOM 882 N N . LYS A 1 104 ? 17.265 5.937 -9.065 1.00 91.94 104 LYS A N 1
ATOM 883 C CA . LYS A 1 104 ? 18.104 7.120 -9.297 1.00 91.94 104 LYS A CA 1
ATOM 884 C C . LYS A 1 104 ? 18.603 7.165 -10.739 1.00 91.94 104 LYS A C 1
ATOM 886 O O . LYS A 1 104 ? 18.571 8.220 -11.354 1.00 91.94 104 LYS A O 1
ATOM 891 N N . ASN A 1 105 ? 19.033 6.015 -11.257 1.00 93.56 105 ASN A N 1
ATOM 892 C CA . ASN A 1 105 ? 19.565 5.827 -12.602 1.00 93.56 105 ASN A CA 1
ATOM 893 C C . ASN A 1 105 ? 18.960 4.545 -13.202 1.00 93.56 105 ASN A C 1
ATOM 895 O O . ASN A 1 105 ? 19.579 3.480 -13.114 1.00 93.56 105 ASN A O 1
ATOM 899 N N . PRO A 1 106 ? 17.729 4.599 -13.738 1.00 94.38 106 PRO A N 1
ATOM 900 C CA . PRO A 1 106 ? 17.104 3.427 -14.337 1.00 94.38 106 PRO A CA 1
ATOM 901 C C . PRO A 1 106 ? 17.855 2.985 -15.603 1.00 94.38 106 PRO A C 1
ATOM 903 O O . PRO A 1 106 ? 18.373 3.811 -16.355 1.00 94.38 106 PRO A O 1
ATOM 906 N N . ILE A 1 107 ? 17.908 1.673 -15.848 1.00 96.00 107 ILE A N 1
ATOM 907 C CA . ILE A 1 107 ? 18.501 1.112 -17.072 1.00 96.00 107 ILE A CA 1
ATOM 908 C C . ILE A 1 107 ? 17.580 1.465 -18.250 1.00 96.00 107 ILE A C 1
ATOM 910 O O . ILE A 1 107 ? 16.399 1.117 -18.172 1.00 96.00 107 ILE A O 1
ATOM 914 N N . PRO A 1 108 ? 18.061 2.104 -19.334 1.00 96.38 108 PRO A N 1
ATOM 915 C CA . PRO A 1 108 ? 17.212 2.469 -20.468 1.00 96.38 108 PRO A CA 1
ATOM 916 C C . PRO A 1 108 ? 16.410 1.281 -21.009 1.00 96.38 108 PRO A C 1
ATOM 918 O O . PRO A 1 108 ? 16.963 0.212 -21.266 1.00 96.38 108 PRO A O 1
ATOM 921 N N . GLY A 1 109 ? 15.099 1.466 -21.166 1.00 94.69 109 GLY A N 1
ATOM 922 C CA . GLY A 1 109 ? 14.173 0.430 -21.625 1.00 94.69 109 GLY A CA 1
ATOM 923 C C . GLY A 1 109 ? 13.780 -0.616 -20.574 1.00 94.69 109 GLY A C 1
ATOM 924 O O . GLY A 1 109 ? 13.047 -1.545 -20.907 1.00 94.69 109 GLY A O 1
ATOM 925 N N . SER A 1 110 ? 14.234 -0.497 -19.323 1.00 96.75 110 SER A N 1
ATOM 926 C CA . SER A 1 110 ? 13.768 -1.348 -18.218 1.00 96.75 110 SER A CA 1
ATOM 927 C C . SER A 1 110 ? 12.366 -0.967 -17.735 1.00 96.75 110 SER A C 1
ATOM 929 O O . SER A 1 110 ? 11.848 0.107 -18.047 1.00 96.75 110 SER A O 1
ATOM 931 N N . ILE A 1 111 ? 11.757 -1.822 -16.910 1.00 95.75 111 ILE A N 1
ATOM 932 C CA . ILE A 1 111 ? 10.505 -1.496 -16.214 1.00 95.75 111 ILE A CA 1
ATOM 933 C C . ILE A 1 111 ? 10.645 -0.207 -15.388 1.00 95.75 111 ILE A C 1
ATOM 935 O O . ILE A 1 111 ? 9.753 0.640 -15.439 1.00 95.75 111 ILE A O 1
ATOM 939 N N . ALA A 1 112 ? 11.747 -0.034 -14.653 1.00 95.25 112 ALA A N 1
ATOM 940 C CA . ALA A 1 112 ? 11.982 1.172 -13.863 1.00 95.25 112 ALA A CA 1
ATOM 941 C C . ALA A 1 112 ? 12.077 2.427 -14.747 1.00 95.25 112 ALA A C 1
ATOM 943 O O . ALA A 1 112 ? 11.477 3.450 -14.415 1.00 95.25 112 ALA A O 1
ATOM 944 N N . ASP A 1 113 ? 12.773 2.340 -15.885 1.00 95.25 113 ASP A N 1
ATOM 945 C CA . ASP A 1 113 ? 12.879 3.442 -16.851 1.00 95.25 113 ASP A CA 1
ATOM 946 C C . ASP A 1 113 ? 11.517 3.813 -17.426 1.00 95.25 113 ASP A C 1
ATOM 948 O O . ASP A 1 113 ? 11.112 4.972 -17.369 1.00 95.25 113 ASP A O 1
ATOM 952 N N . GLU A 1 114 ? 10.755 2.822 -17.885 1.00 94.94 114 GLU A N 1
ATOM 953 C CA . GLU A 1 114 ? 9.435 3.059 -18.455 1.00 94.94 114 GLU A CA 1
ATOM 954 C C . GLU A 1 114 ? 8.502 3.732 -17.434 1.00 94.94 114 GLU A C 1
ATOM 956 O O . GLU A 1 114 ? 7.858 4.739 -17.743 1.00 94.94 114 GLU A O 1
ATOM 961 N N . MET A 1 115 ? 8.478 3.240 -16.190 1.00 92.44 115 MET A N 1
ATOM 962 C CA . MET A 1 115 ? 7.668 3.811 -15.109 1.00 92.44 115 MET A CA 1
ATOM 963 C C . MET A 1 115 ? 8.057 5.251 -14.759 1.00 92.44 115 MET A C 1
ATOM 965 O O . MET A 1 115 ? 7.173 6.075 -14.533 1.00 92.44 115 MET A O 1
ATOM 969 N N . ILE A 1 116 ? 9.353 5.559 -14.669 1.00 91.56 116 ILE A N 1
ATOM 970 C CA . ILE A 1 116 ? 9.842 6.866 -14.202 1.00 91.56 116 ILE A CA 1
ATOM 971 C C . ILE A 1 116 ? 9.836 7.889 -15.338 1.00 91.56 116 ILE A C 1
ATOM 973 O O . ILE A 1 116 ? 9.383 9.022 -15.165 1.00 91.56 116 ILE A O 1
ATOM 977 N N . ASN A 1 117 ? 10.337 7.500 -16.507 1.00 91.75 117 ASN A N 1
ATOM 978 C CA . ASN A 1 117 ? 10.681 8.428 -17.571 1.00 91.75 117 ASN A CA 1
ATOM 979 C C . ASN A 1 117 ? 9.640 8.516 -18.683 1.00 91.75 117 ASN A C 1
ATOM 981 O O . ASN A 1 117 ? 9.630 9.548 -19.357 1.00 91.75 117 ASN A O 1
ATOM 985 N N . HIS A 1 118 ? 8.775 7.516 -18.890 1.00 88.88 118 HIS A N 1
ATOM 986 C CA . HIS A 1 118 ? 7.899 7.464 -20.072 1.00 88.88 118 HIS A CA 1
ATOM 987 C C . HIS A 1 118 ? 6.399 7.415 -19.743 1.00 88.88 118 HIS A C 1
ATOM 989 O O . HIS A 1 118 ? 5.629 8.172 -20.341 1.00 88.88 118 HIS A O 1
ATOM 995 N N . MET A 1 119 ? 5.968 6.619 -18.756 1.00 84.75 119 MET A N 1
ATOM 996 C CA . MET A 1 119 ? 4.540 6.402 -18.459 1.00 84.75 119 MET A CA 1
ATOM 997 C C . MET A 1 119 ? 3.780 7.685 -18.091 1.00 84.75 119 MET A C 1
ATOM 999 O O . MET A 1 119 ? 2.617 7.835 -18.461 1.00 84.75 119 MET A O 1
ATOM 1003 N N . TYR A 1 120 ? 4.429 8.641 -17.421 1.00 69.19 120 TYR A N 1
ATOM 1004 C CA . TYR A 1 120 ? 3.796 9.898 -16.995 1.00 69.19 120 TYR A CA 1
ATOM 1005 C C . TYR A 1 120 ? 4.000 11.069 -17.964 1.00 69.19 120 TYR A C 1
ATOM 1007 O O . TYR A 1 120 ? 3.376 12.115 -17.797 1.00 69.19 120 TYR A O 1
ATOM 1015 N N . LYS A 1 121 ? 4.835 10.922 -19.005 1.00 63.50 121 LYS A N 1
ATOM 1016 C CA . LYS A 1 121 ? 5.109 12.009 -19.967 1.00 63.50 121 LYS A CA 1
ATOM 1017 C C . LYS A 1 121 ? 4.062 12.128 -21.080 1.00 63.50 121 LYS A C 1
ATOM 1019 O O . LYS A 1 121 ? 4.169 12.995 -21.946 1.00 63.50 121 LYS A O 1
ATOM 1024 N N . THR A 1 122 ? 2.996 11.330 -21.049 1.00 56.97 122 THR A N 1
ATOM 1025 C CA . THR A 1 122 ? 1.870 11.473 -21.980 1.00 56.97 122 THR A CA 1
ATOM 1026 C C . THR A 1 122 ? 0.812 12.444 -21.444 1.00 56.97 122 THR A C 1
ATOM 1028 O O . THR A 1 122 ? -0.205 12.030 -20.899 1.00 56.97 122 THR A O 1
ATOM 1031 N N . LYS A 1 123 ? 1.059 13.752 -21.639 1.00 52.66 123 LYS A N 1
ATOM 1032 C CA . LYS A 1 123 ? 0.112 14.815 -22.075 1.00 52.66 123 LYS A CA 1
ATOM 1033 C C . LYS A 1 123 ? 0.526 16.205 -21.565 1.00 52.66 123 LYS A C 1
ATOM 1035 O O . LYS A 1 123 ? -0.004 16.712 -20.586 1.00 52.66 123 LYS A O 1
ATOM 1040 N N . THR A 1 124 ? 1.346 16.881 -22.359 1.00 47.31 124 THR A N 1
ATOM 1041 C CA . THR A 1 124 ? 1.228 18.331 -22.592 1.00 47.31 124 THR A CA 1
ATOM 1042 C C . THR A 1 124 ? 1.407 18.578 -24.086 1.00 47.31 124 THR A C 1
ATOM 1044 O O . THR A 1 124 ? 2.407 19.118 -24.543 1.00 47.31 124 THR A O 1
ATOM 1047 N N . LYS A 1 125 ? 0.423 18.148 -24.885 1.00 46.53 125 LYS A N 1
ATOM 1048 C CA . LYS A 1 125 ? 0.164 18.855 -26.142 1.00 46.53 125 LYS A CA 1
ATOM 1049 C C . LYS A 1 125 ? -0.667 20.078 -25.755 1.00 46.53 125 LYS A C 1
ATOM 1051 O O . LYS A 1 125 ? -1.812 19.907 -25.342 1.00 46.53 125 LYS A O 1
ATOM 1056 N N . LYS A 1 126 ? -0.016 21.246 -25.747 1.00 43.25 126 LYS A N 1
ATOM 1057 C CA . LYS A 1 126 ? -0.698 22.543 -25.832 1.00 43.25 126 LYS A CA 1
ATOM 1058 C C . LYS A 1 126 ? -1.495 22.608 -27.128 1.00 43.25 126 LYS A C 1
ATOM 1060 O O . LYS A 1 126 ? -1.025 21.993 -28.114 1.00 43.25 126 LYS A O 1
#

Solvent-accessible surface area (backbone atoms only — not comparable to full-atom values): 7739 Å² total; per-residue (Å²): 128,82,66,94,72,77,91,81,58,94,86,41,59,57,60,53,53,45,50,51,50,53,52,56,46,63,78,72,50,92,66,89,75,62,87,59,49,69,38,53,51,45,49,50,44,39,74,72,32,72,69,32,29,57,55,56,73,68,48,83,88,74,77,64,67,41,24,39,38,44,50,79,73,42,27,81,38,74,58,42,77,66,61,54,46,62,41,44,70,74,30,100,55,74,51,74,60,81,90,38,72,48,60,75,58,39,56,88,61,8,37,36,24,40,61,72,71,49,68,76,67,81,78,82,81,128

pLDDT: mean 86.91, std 11.03, range [43.25, 97.38]

Mean predicted aligned error: 6.89 Å

Secondary structure (DSSP, 8-state):
---S-----TT-HHHHHHHHHHHHHHTT--SPPPTTHHHHHHHHHHHH-HHHHHHHHTSPP--SHHHHHHHHHSTTSBP-HHHHHHHHHTSSS----TTSHHHHSPPTTBHHHIIIIITT------

Foldseek 3Di:
DDVPDDDDDPPPPLVVVLVVQVVVCVVPDPDDDDPCVSVVSSVVCLVPPPVNVVVVVVDDDADPVLQACCAVPFQQPADDPVVNCVSNVRDPHHDHDCPDPCVVPNDPRGNSCCVPPPPPPPDDPD